Protein AF-A0A0F8WL09-F1 (afdb_monomer)

Secondary structure (DSSP, 8-state):
-PEEEEEEEEETTEEEEEEEEEE-HHHHHHHHHHHHHHHTT-----SSPPB----EEEESS-EEEEEEEETTEEEEEEEES-GGGG-TT-EEEEEEEEEE--TTSPPEEEEEEEEEEEEEEEEEEEETTEEEEEEEEEEEEEEEEE-

Solvent-accessible surface area (backbone atoms only — not comparable to full-atom values): 8499 Å² total; per-residue (Å²): 128,70,46,78,44,78,47,77,42,65,60,98,86,41,77,78,45,80,45,81,44,79,42,51,58,67,59,52,52,55,49,50,59,49,48,51,63,51,57,78,70,47,89,73,89,58,98,70,77,68,43,82,43,78,36,47,35,35,44,96,87,49,77,40,52,28,58,27,38,40,97,62,28,40,32,35,58,49,76,41,76,62,63,79,81,55,38,64,77,40,73,44,56,39,36,38,44,47,78,49,73,49,92,99,50,78,75,42,58,40,39,38,36,41,43,23,33,20,75,39,66,42,86,74,50,74,56,98,84,25,38,30,34,36,40,34,31,35,53,44,80,82,66,46,81,47,116

pLDDT: mean 75.02, std 17.43, range [33.56, 95.19]

Mean predicted aligned error: 14.25 Å

Nearest PDB structures (foldseek):
  7mie-assembly1_A  TM=5.272E-01  e=2.281E-02  Borreliella burgdorferi
  6u5f-assembly1_M  TM=4.340E-01  e=1.006E-02  Pseudomonas aeruginosa PAO1
  6v8i-assembly1_BB  TM=4.712E-01  e=8.446E-02  Dubowvirus dv80alpha
  6v8i-assembly1_EA  TM=3.577E-01  e=1.050E-01  Dubowvirus dv80alpha
  7zgm-assembly1_A  TM=1.858E-01  e=1.158E+00  Phocaeicola massiliensis B84634 = Timone 84634 = DSM 17679 = JCM 13223

Sequence (147 aa):
MNFKTIVRFEIKGETIMNSTVNISKKTVANHLKRIERRAEKRIERRAEKRIEHSLLIRTFDCEVKTKNISPEGVYFEVTTKDIKNYSPGRVIMIQIEAIYSKPELPVIRVCIAGFGEIVRVDEIDTINHYKKLGVALAFSEKLEVYF

Structure (mmCIF, N/CA/C/O backbone):
data_AF-A0A0F8WL09-F1
#
_entry.id   AF-A0A0F8WL09-F1
#
loop_
_atom_site.group_PDB
_atom_site.id
_atom_site.type_symbol
_atom_site.label_atom_id
_atom_site.label_alt_id
_atom_site.label_comp_id
_atom_site.label_asym_id
_atom_site.label_entity_id
_atom_site.label_seq_id
_atom_site.pdbx_PDB_ins_code
_atom_site.Cartn_x
_atom_site.Cartn_y
_atom_site.Cartn_z
_atom_site.occupancy
_atom_site.B_iso_or_equiv
_atom_site.auth_seq_id
_atom_site.auth_comp_id
_atom_site.auth_asym_id
_atom_site.auth_atom_id
_atom_site.pdbx_PDB_model_num
ATOM 1 N N . MET A 1 1 ? 7.223 -29.097 -35.484 1.00 49.09 1 MET A N 1
ATOM 2 C CA . MET A 1 1 ? 5.978 -28.315 -35.666 1.00 49.09 1 MET A CA 1
ATOM 3 C C . MET A 1 1 ? 5.975 -27.204 -34.622 1.00 49.09 1 MET A C 1
ATOM 5 O O . MET A 1 1 ? 5.909 -27.512 -33.435 1.00 49.09 1 MET A O 1
ATOM 9 N N . ASN A 1 2 ? 6.195 -25.964 -35.067 1.00 45.28 2 ASN A N 1
ATOM 10 C CA . ASN A 1 2 ? 6.356 -24.769 -34.230 1.00 45.28 2 ASN A CA 1
ATOM 11 C C . ASN A 1 2 ? 5.010 -24.054 -34.094 1.00 45.28 2 ASN A C 1
ATOM 13 O O . ASN A 1 2 ? 4.271 -23.974 -35.074 1.00 45.28 2 ASN A O 1
ATOM 17 N N . PHE A 1 3 ? 4.698 -23.551 -32.901 1.00 48.78 3 PHE A N 1
ATOM 18 C CA . PHE A 1 3 ? 3.479 -22.778 -32.674 1.00 48.78 3 PHE A CA 1
ATOM 19 C C . PHE A 1 3 ? 3.780 -21.299 -32.921 1.00 48.78 3 PHE A C 1
ATOM 21 O O . PHE A 1 3 ? 4.747 -20.770 -32.372 1.00 48.78 3 PHE A O 1
ATOM 28 N N . LYS A 1 4 ? 2.980 -20.645 -33.767 1.00 45.50 4 LYS A N 1
ATOM 29 C CA . LYS A 1 4 ? 3.054 -19.198 -33.991 1.00 45.50 4 LYS A CA 1
ATOM 30 C C . LYS A 1 4 ? 2.103 -18.505 -33.024 1.00 45.50 4 LYS A C 1
ATOM 32 O O . LYS A 1 4 ? 0.903 -18.756 -33.063 1.00 45.50 4 LYS A O 1
ATOM 37 N N . THR A 1 5 ? 2.645 -17.634 -32.182 1.00 46.12 5 THR A N 1
ATOM 38 C CA . THR A 1 5 ? 1.869 -16.781 -31.276 1.00 46.12 5 THR A CA 1
ATOM 39 C C . THR A 1 5 ? 2.118 -15.323 -31.632 1.00 46.12 5 THR A C 1
ATOM 41 O O . THR A 1 5 ? 3.257 -14.930 -31.886 1.00 46.12 5 THR A O 1
ATOM 44 N N . ILE A 1 6 ? 1.047 -14.531 -31.647 1.00 47.84 6 ILE A N 1
ATOM 45 C CA . ILE A 1 6 ? 1.107 -13.084 -31.850 1.00 47.84 6 ILE A CA 1
ATOM 46 C C . ILE A 1 6 ? 1.210 -12.432 -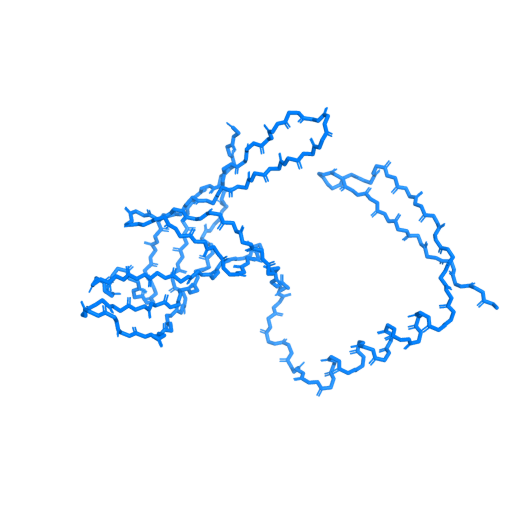30.475 1.00 47.84 6 ILE A C 1
ATOM 48 O O . ILE A 1 6 ? 0.316 -12.584 -29.645 1.00 47.84 6 ILE A O 1
ATOM 52 N N . VAL A 1 7 ? 2.308 -11.721 -30.239 1.00 45.75 7 VAL A N 1
ATOM 53 C CA . VAL A 1 7 ? 2.484 -10.880 -29.055 1.00 45.75 7 VAL A CA 1
ATOM 54 C C . VAL A 1 7 ? 2.106 -9.458 -29.443 1.00 45.75 7 VAL A C 1
ATOM 56 O O . VAL A 1 7 ? 2.687 -8.901 -30.379 1.00 45.75 7 VAL A O 1
ATOM 59 N N . ARG A 1 8 ? 1.117 -8.902 -28.737 1.00 54.53 8 ARG A N 1
ATOM 60 C CA . ARG A 1 8 ? 0.661 -7.520 -28.899 1.00 54.53 8 ARG A CA 1
ATOM 61 C C . ARG A 1 8 ? 1.350 -6.645 -27.866 1.00 54.53 8 ARG A C 1
ATOM 63 O O . ARG A 1 8 ? 1.328 -6.962 -26.678 1.00 54.53 8 ARG A O 1
ATOM 70 N N . PHE A 1 9 ? 1.962 -5.567 -28.326 1.00 35.25 9 PHE A N 1
ATOM 71 C CA . PHE A 1 9 ? 2.525 -4.537 -27.466 1.00 35.25 9 PHE A CA 1
ATOM 72 C C . PHE A 1 9 ? 1.601 -3.330 -27.514 1.00 35.25 9 PHE A C 1
ATOM 74 O O . PHE A 1 9 ? 1.334 -2.818 -28.602 1.00 35.25 9 PHE A O 1
ATOM 81 N N . GLU A 1 10 ? 1.108 -2.895 -26.355 1.00 55.56 10 GLU A N 1
ATOM 82 C CA . GLU A 1 10 ? 0.129 -1.811 -26.252 1.00 55.56 10 GLU A CA 1
ATOM 83 C C . GLU A 1 10 ? 0.623 -0.700 -25.325 1.00 55.56 10 GLU A C 1
ATOM 85 O O . GLU A 1 10 ? 1.231 -0.969 -24.286 1.00 55.56 10 GLU A O 1
ATOM 90 N N . ILE A 1 11 ? 0.345 0.549 -25.699 1.00 33.56 11 ILE A N 1
ATOM 91 C CA . ILE A 1 11 ? 0.556 1.734 -24.862 1.00 33.56 11 ILE A CA 1
ATOM 92 C C . ILE A 1 11 ? -0.763 2.502 -24.820 1.00 33.56 11 ILE A C 1
ATOM 94 O O . ILE A 1 11 ? -1.349 2.781 -25.858 1.00 33.56 11 ILE A O 1
ATOM 98 N N . LYS A 1 12 ? -1.242 2.830 -23.611 1.00 53.88 12 LYS A N 1
ATOM 99 C CA . LYS A 1 12 ? -2.533 3.516 -23.382 1.00 53.88 12 LYS A CA 1
ATOM 100 C C . LYS A 1 12 ? -3.747 2.818 -24.033 1.00 53.88 12 LYS A C 1
ATOM 102 O O . LYS A 1 12 ? -4.706 3.477 -24.408 1.00 53.88 12 LYS A O 1
ATOM 107 N N . GLY A 1 13 ? -3.714 1.488 -24.140 1.00 50.00 13 GLY A N 1
ATOM 108 C CA . GLY A 1 13 ? -4.795 0.699 -24.747 1.00 50.00 13 GLY A CA 1
ATOM 109 C C . GLY A 1 13 ? -4.771 0.654 -26.278 1.00 50.00 13 GLY A C 1
ATOM 110 O O . GLY A 1 13 ? -5.646 0.035 -26.874 1.00 50.00 13 GLY A O 1
ATOM 111 N N . GLU A 1 14 ? -3.769 1.260 -26.920 1.00 39.56 14 GLU A N 1
ATOM 112 C CA . GLU A 1 14 ? -3.556 1.160 -28.363 1.00 39.56 14 GLU A CA 1
ATOM 113 C C . GLU A 1 14 ? -2.422 0.177 -28.666 1.00 39.56 14 GLU A C 1
ATOM 115 O O . GLU A 1 14 ? -1.314 0.297 -28.132 1.00 39.56 14 GLU A O 1
ATOM 120 N N . THR A 1 15 ? -2.682 -0.811 -29.530 1.00 59.47 15 THR A N 1
ATOM 121 C CA . THR A 1 15 ? -1.647 -1.741 -29.994 1.00 59.47 15 THR A CA 1
ATOM 122 C C . THR A 1 15 ? -0.675 -1.026 -30.929 1.00 59.47 15 THR A C 1
ATOM 124 O O . THR A 1 15 ? -1.012 -0.694 -32.061 1.00 59.47 15 THR A O 1
ATOM 127 N N . ILE A 1 16 ? 0.564 -0.848 -30.475 1.00 56.81 16 ILE A N 1
ATOM 128 C CA . ILE A 1 16 ? 1.629 -0.174 -31.229 1.00 56.81 16 ILE A CA 1
ATOM 129 C C . ILE A 1 16 ? 2.463 -1.140 -32.077 1.00 56.81 16 ILE A C 1
ATOM 131 O O . ILE A 1 16 ? 3.124 -0.717 -33.022 1.00 56.81 16 ILE A O 1
ATOM 135 N N . MET A 1 17 ? 2.467 -2.439 -31.754 1.00 40.28 17 MET A N 1
ATOM 136 C CA . MET A 1 17 ? 3.245 -3.432 -32.497 1.00 40.28 17 MET A CA 1
ATOM 137 C C . MET A 1 17 ? 2.704 -4.849 -32.303 1.00 40.28 17 MET A C 1
ATOM 139 O O . MET A 1 17 ? 2.407 -5.269 -31.185 1.00 40.28 17 MET A O 1
ATOM 143 N N . ASN A 1 18 ? 2.672 -5.616 -33.395 1.00 51.41 18 ASN A N 1
ATOM 144 C CA . ASN A 1 18 ? 2.437 -7.056 -33.378 1.00 51.41 18 ASN A CA 1
ATOM 145 C C . ASN A 1 18 ? 3.712 -7.775 -33.810 1.00 51.41 18 ASN A C 1
ATOM 147 O O . ASN A 1 18 ? 4.224 -7.526 -34.899 1.00 51.41 18 ASN A O 1
ATOM 151 N N . SER A 1 19 ? 4.204 -8.695 -32.982 1.00 37.75 19 SER A N 1
ATOM 152 C CA . SER A 1 19 ? 5.313 -9.571 -33.359 1.00 37.75 19 SER A CA 1
ATOM 153 C C . SER A 1 19 ? 4.872 -11.026 -33.327 1.00 37.75 19 SER A C 1
ATOM 155 O O . SER A 1 19 ? 4.215 -11.473 -32.385 1.00 37.75 19 SER A O 1
ATOM 157 N N . THR A 1 20 ? 5.218 -11.769 -34.378 1.00 46.84 20 THR A N 1
ATOM 158 C CA . THR A 1 20 ? 4.952 -13.207 -34.446 1.00 46.84 20 THR A CA 1
ATOM 159 C C . THR A 1 20 ? 6.172 -13.952 -33.939 1.00 46.84 20 THR A C 1
ATOM 161 O O . THR A 1 20 ? 7.224 -13.941 -34.576 1.00 46.84 20 THR A O 1
ATOM 164 N N . VAL A 1 21 ? 6.022 -14.637 -32.810 1.00 51.66 21 VAL A N 1
ATOM 165 C CA . VAL A 1 21 ? 7.097 -15.432 -32.216 1.00 51.66 21 VAL A CA 1
ATOM 166 C C . VAL A 1 21 ? 6.818 -16.911 -32.453 1.00 51.66 21 VAL A C 1
ATOM 168 O O . VAL A 1 21 ? 5.718 -17.406 -32.199 1.00 51.66 21 VAL A O 1
ATOM 171 N N . ASN A 1 22 ? 7.830 -17.626 -32.948 1.00 56.78 22 ASN A N 1
ATOM 172 C CA . ASN A 1 22 ? 7.789 -19.078 -33.083 1.00 56.78 22 ASN A CA 1
ATOM 173 C C . ASN A 1 22 ? 8.210 -19.713 -31.758 1.00 56.78 22 ASN A C 1
ATOM 175 O O . ASN A 1 22 ? 9.361 -19.595 -31.342 1.00 56.78 22 ASN A O 1
ATOM 179 N N . ILE A 1 23 ? 7.284 -20.405 -31.102 1.00 54.84 23 ILE A N 1
ATOM 180 C CA . ILE A 1 23 ? 7.518 -21.020 -29.799 1.00 54.84 23 ILE A CA 1
ATOM 181 C C . ILE A 1 23 ? 7.626 -22.541 -29.969 1.00 54.84 23 ILE A C 1
ATOM 183 O O . ILE A 1 23 ? 6.823 -23.181 -30.658 1.00 54.84 23 ILE A O 1
ATOM 187 N N . SER A 1 24 ? 8.645 -23.135 -29.339 1.00 67.38 24 SER A N 1
ATOM 188 C CA . SER A 1 24 ? 8.870 -24.583 -29.380 1.00 67.38 24 SER A CA 1
ATOM 189 C C . SER A 1 24 ? 7.779 -25.346 -28.613 1.00 67.38 24 SER A C 1
ATOM 191 O O . SER A 1 24 ? 7.293 -24.879 -27.578 1.00 67.38 24 SER A O 1
ATOM 193 N N . LYS A 1 25 ? 7.442 -26.572 -29.049 1.00 64.50 25 LYS A N 1
ATOM 194 C CA . LYS A 1 25 ? 6.482 -27.438 -28.331 1.00 64.50 25 LYS A CA 1
ATOM 195 C C . LYS A 1 25 ? 6.868 -27.663 -26.867 1.00 64.50 25 LYS A C 1
ATOM 197 O O . LYS A 1 25 ? 5.995 -27.723 -26.010 1.00 64.50 25 LYS A O 1
ATOM 202 N N . LYS A 1 26 ? 8.172 -27.763 -26.579 1.00 66.81 26 LYS A N 1
ATOM 203 C CA . LYS A 1 26 ? 8.702 -27.962 -25.222 1.00 66.81 26 LYS A CA 1
ATOM 204 C C . LYS A 1 26 ? 8.380 -26.768 -24.322 1.00 66.81 26 LYS A C 1
ATOM 206 O O . LYS A 1 26 ? 7.997 -26.954 -23.171 1.00 66.81 26 LYS A O 1
ATOM 211 N N . THR A 1 27 ? 8.477 -25.553 -24.858 1.00 56.09 27 THR A N 1
ATOM 212 C CA . THR A 1 27 ? 8.127 -24.320 -24.141 1.00 56.09 27 THR A CA 1
ATOM 213 C C . THR A 1 27 ? 6.624 -24.246 -23.864 1.00 56.09 27 THR A C 1
ATOM 215 O O . THR A 1 27 ? 6.239 -23.945 -22.737 1.00 56.09 27 THR A O 1
ATOM 218 N N . VAL A 1 28 ? 5.781 -24.603 -24.841 1.00 60.28 28 VAL A N 1
ATOM 219 C CA . VAL A 1 28 ? 4.315 -24.643 -24.672 1.00 60.28 28 VAL A CA 1
ATOM 220 C C . VAL A 1 28 ? 3.905 -25.709 -23.653 1.00 60.28 28 VAL A C 1
ATOM 222 O O . VAL A 1 28 ? 3.165 -25.411 -22.723 1.00 60.28 28 VAL A O 1
ATOM 225 N N . ALA A 1 29 ? 4.450 -26.923 -23.744 1.00 64.56 29 ALA A N 1
ATOM 226 C CA . ALA A 1 29 ? 4.152 -28.007 -22.807 1.00 64.56 29 ALA A CA 1
ATOM 227 C C . ALA A 1 29 ? 4.599 -27.684 -21.369 1.00 64.56 29 ALA A C 1
ATOM 229 O O . ALA A 1 29 ? 3.883 -27.978 -20.414 1.00 64.56 29 ALA A O 1
ATOM 230 N N . ASN A 1 30 ? 5.752 -27.027 -21.198 1.00 59.66 30 ASN A N 1
ATOM 231 C CA . ASN A 1 30 ? 6.206 -26.552 -19.888 1.00 59.66 30 ASN A CA 1
ATOM 232 C C . ASN A 1 30 ? 5.324 -25.425 -19.334 1.00 59.66 30 ASN A C 1
ATOM 234 O O . ASN A 1 30 ? 5.171 -25.322 -18.115 1.00 59.66 30 ASN A O 1
ATOM 238 N N . HIS A 1 31 ? 4.760 -24.585 -20.205 1.00 57.66 31 HIS A N 1
ATOM 239 C CA . HIS A 1 31 ? 3.812 -23.546 -19.818 1.00 57.66 31 HIS A CA 1
ATOM 240 C C . HIS A 1 31 ? 2.466 -24.150 -19.396 1.00 57.66 31 HIS A C 1
ATOM 242 O O . HIS A 1 31 ? 1.991 -23.841 -18.308 1.00 57.66 31 HIS A O 1
ATOM 248 N N . LEU A 1 32 ? 1.920 -25.093 -20.170 1.00 60.81 32 LEU A N 1
ATOM 249 C CA . LEU A 1 32 ? 0.678 -25.804 -19.845 1.00 60.81 32 LEU A CA 1
ATOM 250 C C . LEU A 1 32 ? 0.805 -26.605 -18.541 1.00 60.81 32 LEU A C 1
ATOM 252 O O . LEU A 1 32 ? 0.020 -26.389 -17.625 1.00 60.81 32 LEU A O 1
ATOM 256 N N . LYS A 1 33 ? 1.892 -27.370 -18.356 1.00 64.69 33 LYS A N 1
ATOM 257 C CA . LYS A 1 33 ? 2.186 -28.053 -17.077 1.00 64.69 33 LYS A CA 1
ATOM 258 C C . LYS A 1 33 ? 2.398 -27.100 -15.896 1.00 64.69 33 LYS A C 1
ATOM 260 O O . LYS A 1 33 ? 2.380 -27.537 -14.745 1.00 64.69 33 LYS A O 1
ATOM 265 N N . ARG A 1 34 ? 2.717 -25.824 -16.139 1.00 55.31 34 ARG A N 1
ATOM 266 C CA . ARG A 1 34 ? 2.802 -24.783 -15.097 1.00 55.31 34 ARG A CA 1
ATOM 267 C C . ARG A 1 34 ? 1.434 -24.173 -14.799 1.00 55.31 34 ARG A C 1
ATOM 269 O O . ARG A 1 34 ? 1.215 -23.803 -13.651 1.00 55.31 34 ARG A O 1
ATOM 276 N N . ILE A 1 35 ? 0.550 -24.074 -15.790 1.00 57.66 35 ILE A N 1
ATOM 277 C CA . ILE A 1 35 ? -0.845 -23.650 -15.618 1.00 57.66 35 ILE A CA 1
ATOM 278 C C . ILE A 1 35 ? -1.624 -24.730 -14.860 1.00 57.66 35 ILE A C 1
ATOM 280 O O . ILE A 1 35 ? -2.228 -24.411 -13.845 1.00 57.66 35 ILE A O 1
ATOM 284 N N . GLU A 1 36 ? -1.516 -26.001 -15.251 1.00 54.38 36 GLU A N 1
ATOM 285 C CA . GLU A 1 36 ? -2.177 -27.130 -14.572 1.00 54.38 36 GLU A CA 1
ATOM 286 C C . GLU A 1 36 ? -1.724 -27.257 -13.108 1.00 54.38 36 GLU A C 1
ATOM 288 O O . GLU A 1 36 ? -2.550 -27.280 -12.200 1.00 54.38 36 GLU A O 1
ATOM 293 N N . ARG A 1 37 ? -0.410 -27.164 -12.839 1.00 53.53 37 ARG A N 1
ATOM 294 C CA . ARG A 1 37 ? 0.124 -27.136 -11.460 1.00 53.53 37 ARG A CA 1
ATOM 295 C C . ARG A 1 37 ? -0.309 -25.917 -10.636 1.00 53.53 37 ARG A C 1
ATOM 297 O O . ARG A 1 37 ? -0.207 -25.952 -9.411 1.00 53.53 37 ARG A O 1
ATOM 304 N N . ARG A 1 38 ? -0.720 -24.819 -11.280 1.00 48.03 38 ARG A N 1
ATOM 305 C CA . ARG A 1 38 ? -1.282 -23.634 -10.608 1.00 48.03 38 ARG A CA 1
ATOM 306 C C . ARG A 1 38 ? -2.787 -23.785 -10.380 1.00 48.03 38 ARG A C 1
ATOM 308 O O . ARG A 1 3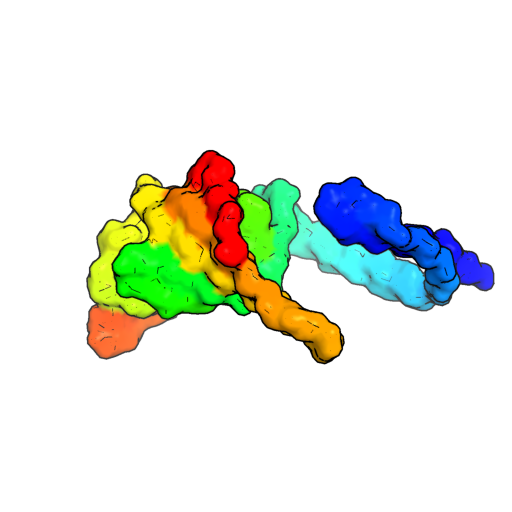8 ? -3.254 -23.362 -9.327 1.00 48.03 38 ARG A O 1
ATOM 315 N N . ALA A 1 39 ? -3.496 -24.430 -11.305 1.00 49.19 39 ALA A N 1
ATOM 316 C CA . ALA A 1 39 ? -4.922 -24.724 -11.210 1.00 49.19 39 ALA A CA 1
ATOM 317 C C . ALA A 1 39 ? -5.232 -25.744 -10.099 1.00 49.19 39 ALA A C 1
ATOM 319 O O . ALA A 1 39 ? -6.170 -25.546 -9.336 1.00 49.19 39 ALA A O 1
ATOM 320 N N . GLU A 1 40 ? -4.390 -26.766 -9.913 1.00 50.31 40 GLU A N 1
ATOM 321 C CA . GLU A 1 40 ? -4.581 -27.778 -8.857 1.00 50.31 40 GLU A CA 1
ATOM 322 C C . GLU A 1 40 ? -4.363 -27.248 -7.425 1.00 50.31 40 GLU A C 1
ATOM 324 O O . GLU A 1 40 ? -4.691 -27.934 -6.460 1.00 50.31 40 GLU A O 1
ATOM 329 N N . LYS A 1 41 ? -3.818 -26.032 -7.245 1.00 49.41 41 LYS A N 1
ATOM 330 C CA . LYS A 1 41 ? -3.440 -25.511 -5.916 1.00 49.41 41 LYS A CA 1
ATOM 331 C C . LYS A 1 41 ? -4.255 -24.343 -5.373 1.00 49.41 41 LYS A C 1
ATOM 333 O O . LYS A 1 41 ? -4.038 -23.989 -4.214 1.00 49.41 41 LYS A O 1
ATOM 338 N N . ARG A 1 42 ? -5.171 -23.725 -6.123 1.00 47.38 42 ARG A N 1
ATOM 339 C CA . ARG A 1 42 ? -5.971 -22.605 -5.598 1.00 47.38 42 ARG A CA 1
ATOM 340 C C . ARG A 1 42 ? -7.336 -22.532 -6.266 1.00 47.38 42 ARG A C 1
ATOM 342 O O . ARG A 1 42 ? -7.434 -22.182 -7.431 1.00 47.38 42 ARG A O 1
ATOM 349 N N . ILE A 1 43 ? -8.388 -22.718 -5.474 1.00 47.16 43 ILE A N 1
ATOM 350 C CA . ILE A 1 43 ? -9.637 -21.994 -5.714 1.00 47.16 43 ILE A CA 1
ATOM 351 C C . ILE A 1 43 ? -9.270 -20.506 -5.595 1.00 47.16 43 ILE A C 1
ATOM 353 O O . ILE A 1 43 ? -9.034 -19.995 -4.497 1.00 47.16 43 ILE A O 1
ATOM 357 N N . GLU A 1 44 ? -9.082 -19.843 -6.732 1.00 47.56 44 GLU A N 1
ATOM 358 C CA . GLU A 1 44 ? -8.686 -18.440 -6.824 1.00 47.56 44 GLU A CA 1
ATOM 359 C C . GLU A 1 44 ? -9.876 -17.563 -6.412 1.00 47.56 44 GLU A C 1
ATOM 361 O O . GLU A 1 44 ? -10.766 -17.271 -7.196 1.00 47.56 44 GLU A O 1
ATOM 366 N N . ARG A 1 45 ? -9.928 -17.181 -5.129 1.00 58.22 45 ARG A N 1
ATOM 367 C CA . ARG A 1 45 ? -11.012 -16.355 -4.557 1.00 58.22 45 ARG A CA 1
ATOM 368 C C . ARG A 1 45 ? -10.940 -14.869 -4.943 1.00 58.22 45 ARG A C 1
ATOM 370 O O . ARG A 1 45 ? -11.697 -14.077 -4.397 1.00 58.22 45 ARG A O 1
ATOM 377 N N . ARG A 1 46 ? -9.985 -14.455 -5.781 1.00 53.12 46 ARG A N 1
ATOM 378 C CA . ARG A 1 46 ? -9.734 -13.042 -6.106 1.00 53.12 46 ARG A CA 1
ATOM 379 C C . ARG A 1 46 ? -9.973 -12.814 -7.590 1.00 53.12 46 ARG A C 1
ATOM 381 O O . ARG A 1 46 ? -9.450 -13.575 -8.394 1.00 53.12 46 ARG A O 1
ATOM 388 N N . ALA A 1 47 ? -10.733 -11.773 -7.918 1.00 56.28 47 ALA A N 1
ATOM 389 C CA . ALA A 1 47 ? -11.039 -11.410 -9.298 1.00 56.28 47 ALA A CA 1
ATOM 390 C C . ALA A 1 47 ? -9.793 -10.914 -10.056 1.00 56.28 47 ALA A C 1
ATOM 392 O O . ALA A 1 47 ? -9.652 -11.182 -11.246 1.00 56.28 47 ALA A O 1
ATOM 393 N N . GLU A 1 48 ? -8.857 -10.258 -9.356 1.00 58.62 48 GLU A N 1
ATOM 394 C CA . GLU A 1 48 ? -7.691 -9.628 -9.976 1.00 58.62 48 GLU A CA 1
ATOM 395 C C . GLU A 1 48 ? -6.338 -10.195 -9.531 1.00 58.62 48 GLU A C 1
ATOM 397 O O . GLU A 1 48 ? -6.089 -10.546 -8.368 1.00 58.62 48 GLU A O 1
ATOM 402 N N . LYS A 1 49 ? -5.401 -10.203 -10.485 1.00 65.81 49 LYS A N 1
ATOM 403 C CA . LYS A 1 49 ? -4.012 -10.599 -10.272 1.00 65.81 49 LYS A CA 1
ATOM 404 C C . LYS A 1 49 ? -3.224 -9.453 -9.638 1.00 65.81 49 LYS A C 1
ATOM 406 O O . LYS A 1 49 ? -3.108 -8.373 -10.206 1.00 65.81 49 LYS A O 1
ATOM 411 N N . ARG A 1 50 ? -2.582 -9.725 -8.502 1.00 64.50 50 ARG A N 1
ATOM 412 C CA . ARG A 1 50 ? -1.638 -8.793 -7.872 1.00 64.50 50 ARG A CA 1
ATOM 413 C C . ARG A 1 50 ? -0.262 -8.891 -8.519 1.00 64.50 50 ARG A C 1
ATOM 415 O O . ARG A 1 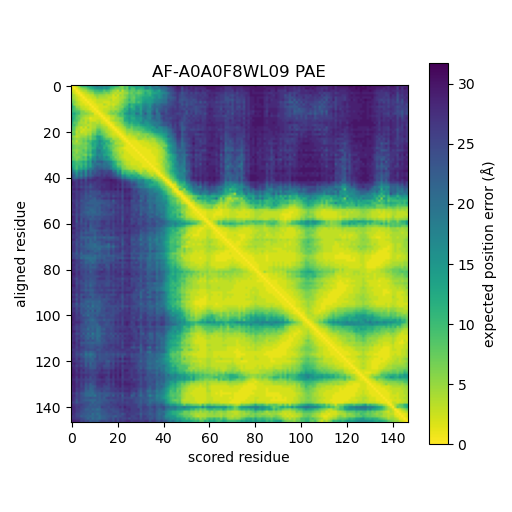50 ? 0.239 -9.993 -8.754 1.00 64.50 50 ARG A O 1
ATOM 422 N N . ILE A 1 51 ? 0.351 -7.743 -8.773 1.00 73.75 51 ILE A N 1
ATOM 423 C CA . ILE A 1 51 ? 1.730 -7.642 -9.240 1.00 73.75 51 ILE A CA 1
ATOM 424 C C . ILE A 1 51 ? 2.608 -7.409 -8.010 1.00 73.75 51 ILE A C 1
ATOM 426 O O . ILE A 1 51 ? 2.389 -6.466 -7.249 1.00 73.75 51 ILE A O 1
ATOM 430 N N . GLU A 1 52 ? 3.593 -8.281 -7.797 1.00 76.06 52 GLU A N 1
ATOM 431 C CA . GLU A 1 52 ? 4.663 -8.046 -6.824 1.00 76.06 52 GLU A CA 1
ATOM 432 C C . GLU A 1 52 ? 5.554 -6.929 -7.365 1.00 76.06 52 GLU A C 1
ATOM 434 O O . GLU A 1 52 ? 6.487 -7.154 -8.136 1.00 76.06 52 GLU A O 1
ATOM 439 N N . HIS A 1 53 ? 5.197 -5.696 -7.021 1.00 74.81 53 HIS A N 1
ATOM 440 C CA . HIS A 1 53 ? 5.920 -4.510 -7.429 1.00 74.81 53 HIS A CA 1
ATOM 441 C C . HIS A 1 53 ? 6.151 -3.616 -6.220 1.00 74.81 53 HIS A C 1
ATOM 443 O O . HIS A 1 53 ? 5.249 -3.403 -5.403 1.00 74.81 53 HIS A O 1
ATOM 449 N N . SER A 1 54 ? 7.388 -3.140 -6.106 1.00 83.94 54 SER A N 1
ATOM 450 C CA . SER A 1 54 ? 7.834 -2.309 -4.999 1.00 83.94 54 SER A CA 1
ATOM 451 C C . SER A 1 54 ? 7.794 -0.852 -5.429 1.00 83.94 54 SER A C 1
ATOM 453 O O . SER A 1 54 ? 8.743 -0.347 -6.023 1.00 83.94 54 SER A O 1
ATOM 455 N N . LEU A 1 55 ? 6.662 -0.209 -5.164 1.00 86.00 55 LEU A N 1
ATOM 456 C CA . LEU A 1 55 ? 6.447 1.213 -5.381 1.00 86.00 55 LEU A CA 1
ATOM 457 C C . LEU A 1 55 ? 6.545 1.946 -4.053 1.00 86.00 55 LEU A C 1
ATOM 459 O O . LEU A 1 55 ? 6.287 1.371 -2.992 1.00 86.00 55 LEU A O 1
ATOM 463 N N . LEU A 1 56 ? 6.926 3.214 -4.116 1.00 88.12 56 LEU A N 1
ATOM 464 C CA . LEU A 1 56 ? 6.875 4.081 -2.952 1.00 88.12 56 LEU A CA 1
ATOM 465 C C . LEU A 1 56 ? 5.415 4.466 -2.710 1.00 88.12 56 LEU A C 1
ATOM 467 O O . LEU A 1 56 ? 4.733 4.889 -3.640 1.00 88.12 56 LEU A O 1
ATOM 471 N N . ILE A 1 57 ? 4.940 4.309 -1.480 1.00 89.56 57 ILE A N 1
ATOM 472 C CA . ILE A 1 57 ? 3.622 4.765 -1.053 1.00 89.56 57 ILE A CA 1
ATOM 473 C C . ILE A 1 57 ? 3.775 5.671 0.164 1.00 89.56 57 ILE A C 1
ATOM 475 O O . ILE A 1 57 ? 4.449 5.330 1.136 1.00 89.56 57 ILE A O 1
ATOM 479 N N . ARG A 1 58 ? 3.146 6.838 0.091 1.00 90.06 58 ARG A N 1
ATOM 480 C CA . ARG A 1 58 ? 3.019 7.795 1.181 1.00 90.06 58 ARG A CA 1
ATOM 481 C C . ARG A 1 58 ? 1.603 7.723 1.720 1.00 90.06 58 ARG A C 1
ATOM 483 O O . ARG A 1 58 ? 0.638 7.754 0.956 1.00 90.06 58 ARG A O 1
ATOM 490 N N . THR A 1 59 ? 1.496 7.626 3.031 1.00 84.12 59 THR A N 1
ATOM 491 C CA . THR A 1 59 ? 0.275 7.895 3.786 1.00 84.12 59 THR A CA 1
ATOM 492 C C . THR A 1 59 ? 0.503 9.160 4.610 1.00 84.12 59 THR A C 1
ATOM 494 O O . THR A 1 59 ? 1.605 9.709 4.619 1.00 84.12 59 THR A O 1
ATOM 497 N N . PHE A 1 60 ? -0.523 9.633 5.317 1.00 72.31 60 PHE A N 1
ATOM 498 C CA . PHE A 1 60 ? -0.397 10.816 6.177 1.00 72.31 60 PHE A CA 1
ATOM 499 C C . PHE A 1 60 ? 0.720 10.677 7.231 1.00 72.31 60 PHE A C 1
ATOM 501 O O . PHE A 1 60 ? 1.342 11.663 7.617 1.00 72.31 60 PHE A O 1
ATOM 508 N N . ASP A 1 61 ? 1.012 9.439 7.640 1.00 73.94 61 ASP A N 1
ATOM 509 C CA . ASP A 1 61 ? 1.850 9.158 8.804 1.00 73.94 61 ASP A CA 1
ATOM 510 C C . ASP A 1 61 ? 3.226 8.589 8.422 1.00 73.94 61 ASP A C 1
ATOM 512 O O . ASP A 1 61 ? 4.120 8.516 9.266 1.00 73.94 61 ASP A O 1
ATOM 516 N N . CYS A 1 62 ? 3.402 8.111 7.183 1.00 82.00 62 CYS A N 1
ATOM 517 C CA . CYS A 1 62 ? 4.628 7.417 6.796 1.00 82.00 62 CYS A CA 1
ATOM 518 C C . CYS A 1 62 ? 4.854 7.324 5.284 1.00 82.00 62 CYS A C 1
ATOM 520 O O . CYS A 1 62 ? 3.930 7.375 4.474 1.00 82.00 62 CYS A O 1
ATOM 522 N N . GLU A 1 63 ? 6.113 7.096 4.925 1.00 92.06 63 GLU A N 1
ATOM 523 C CA . GLU A 1 63 ? 6.536 6.706 3.586 1.00 92.06 63 GLU A CA 1
ATOM 524 C C . GLU A 1 63 ? 7.106 5.284 3.652 1.00 92.06 63 GLU A C 1
ATOM 526 O O . GLU A 1 63 ? 8.044 5.007 4.403 1.00 92.06 63 GLU A O 1
ATOM 531 N N . VAL A 1 64 ? 6.516 4.361 2.895 1.00 92.31 64 VAL A N 1
ATOM 532 C CA . VAL A 1 64 ? 6.890 2.940 2.890 1.00 92.31 64 VAL A CA 1
ATOM 533 C C . VAL A 1 64 ? 6.882 2.382 1.470 1.00 92.31 64 VAL A C 1
ATOM 535 O O . VAL A 1 64 ? 6.500 3.051 0.514 1.00 92.31 64 VAL A O 1
ATOM 538 N N . LYS A 1 65 ? 7.324 1.132 1.307 1.00 92.00 65 LYS A N 1
ATOM 539 C CA . LYS A 1 65 ? 7.263 0.430 0.021 1.00 92.00 65 LYS A CA 1
ATOM 540 C C . LYS A 1 65 ? 6.119 -0.570 -0.008 1.00 92.00 65 LYS A C 1
ATOM 542 O O . LYS A 1 65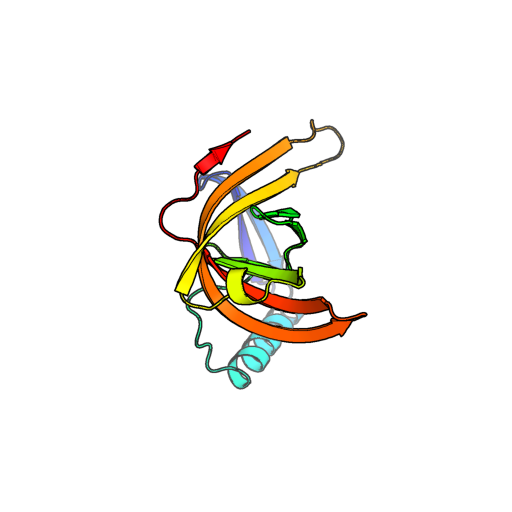 ? 5.915 -1.331 0.941 1.00 92.00 65 LYS A O 1
ATOM 547 N N . THR A 1 66 ? 5.426 -0.631 -1.137 1.00 90.19 66 THR A N 1
ATOM 548 C CA . THR A 1 66 ? 4.433 -1.671 -1.403 1.00 90.19 66 THR A CA 1
ATOM 549 C C . THR A 1 66 ? 5.124 -3.027 -1.546 1.00 90.19 66 THR A C 1
ATOM 551 O O . THR A 1 66 ? 6.245 -3.130 -2.054 1.00 90.19 66 THR A O 1
ATOM 554 N N . LYS A 1 67 ? 4.455 -4.096 -1.108 1.00 90.75 67 LYS A N 1
ATOM 555 C CA . LYS A 1 67 ? 4.855 -5.476 -1.438 1.00 90.75 67 LYS A CA 1
ATOM 556 C C . LYS A 1 67 ? 4.161 -5.957 -2.700 1.00 90.75 67 LYS A C 1
ATOM 558 O O . LYS A 1 67 ? 4.733 -6.717 -3.472 1.00 90.75 67 LYS A O 1
ATOM 563 N N . ASN A 1 68 ? 2.903 -5.563 -2.872 1.00 85.94 68 ASN A N 1
ATOM 564 C CA . ASN A 1 68 ? 2.126 -5.861 -4.062 1.00 85.94 68 ASN A CA 1
ATOM 565 C C . ASN A 1 68 ? 1.062 -4.792 -4.297 1.00 85.94 68 ASN A C 1
ATOM 567 O O . ASN A 1 68 ? 0.629 -4.119 -3.362 1.00 85.94 68 ASN A O 1
ATOM 571 N N . ILE A 1 69 ? 0.663 -4.668 -5.557 1.00 84.06 69 ILE A N 1
ATOM 572 C CA . ILE A 1 69 ? -0.349 -3.728 -6.032 1.00 84.06 69 ILE A CA 1
ATOM 573 C C . ILE A 1 69 ? -1.225 -4.407 -7.095 1.00 84.06 69 ILE A C 1
ATOM 575 O O . ILE A 1 69 ? -0.762 -5.285 -7.832 1.00 84.06 69 ILE A O 1
ATOM 579 N N . SER A 1 70 ? -2.494 -4.030 -7.148 1.00 84.31 70 SER A N 1
ATOM 580 C CA . SER A 1 70 ? -3.476 -4.369 -8.181 1.00 84.31 70 SER A CA 1
ATOM 581 C C . SER A 1 70 ? -4.294 -3.118 -8.521 1.00 84.31 70 SER A C 1
ATOM 583 O O . SER A 1 70 ? -4.233 -2.143 -7.771 1.00 84.31 70 SER A O 1
ATOM 585 N N . PRO A 1 71 ? -5.061 -3.124 -9.621 1.00 81.31 71 PRO A N 1
ATOM 586 C CA . PRO A 1 71 ? -5.998 -2.041 -9.919 1.00 81.31 71 PRO A CA 1
ATOM 587 C C . PRO A 1 71 ? -6.968 -1.726 -8.773 1.00 81.31 71 PRO A C 1
ATOM 589 O O . PRO A 1 71 ? -7.277 -0.562 -8.560 1.00 81.31 71 PRO A O 1
ATOM 592 N N . GLU A 1 72 ? -7.394 -2.733 -8.005 1.00 84.50 72 GLU A N 1
ATOM 593 C CA . GLU A 1 72 ? -8.311 -2.544 -6.867 1.00 84.50 72 GLU A CA 1
ATOM 594 C C . GLU A 1 72 ? -7.646 -2.153 -5.535 1.00 84.50 72 GLU A C 1
ATOM 596 O O . GLU A 1 72 ? -8.341 -1.830 -4.571 1.00 84.50 72 GLU A O 1
ATOM 601 N N . GLY A 1 73 ? -6.318 -2.223 -5.407 1.00 88.19 73 GLY A N 1
ATOM 602 C CA . GLY A 1 73 ? -5.711 -1.973 -4.103 1.00 88.19 73 GLY A CA 1
ATOM 603 C C . GLY A 1 73 ? -4.240 -2.319 -3.968 1.00 88.19 73 GLY A C 1
ATOM 604 O O . GLY A 1 73 ? -3.543 -2.707 -4.903 1.00 88.19 73 GLY A O 1
ATOM 605 N N . VAL A 1 74 ? -3.754 -2.193 -2.741 1.00 90.75 74 VAL A N 1
ATOM 606 C CA . VAL A 1 74 ? -2.338 -2.299 -2.407 1.00 90.75 74 VAL A CA 1
ATOM 607 C C . VAL A 1 74 ? -2.134 -3.020 -1.082 1.00 90.75 74 VAL A C 1
ATOM 609 O O . VAL A 1 74 ? -2.994 -3.023 -0.201 1.00 90.75 74 VAL A O 1
ATOM 612 N N . TYR A 1 75 ? -0.971 -3.648 -0.939 1.00 93.81 75 TYR A N 1
ATOM 613 C CA . TYR A 1 75 ? -0.491 -4.146 0.341 1.00 93.81 75 TYR A CA 1
ATOM 614 C C . TYR A 1 75 ? 0.899 -3.593 0.643 1.00 93.81 75 TYR A C 1
ATOM 616 O O . TYR A 1 75 ? 1.811 -3.689 -0.189 1.00 93.81 75 TYR A O 1
ATOM 624 N N . PHE A 1 76 ? 1.080 -3.073 1.851 1.00 94.00 76 PHE A N 1
ATOM 625 C CA . PHE A 1 76 ? 2.348 -2.538 2.343 1.00 94.00 76 PHE A CA 1
ATOM 626 C C . PHE A 1 76 ? 2.580 -2.921 3.808 1.00 94.00 76 PHE A C 1
ATOM 628 O O . PHE A 1 76 ? 1.674 -3.386 4.494 1.00 94.00 76 PHE A O 1
ATOM 635 N N . GLU A 1 77 ? 3.818 -2.762 4.274 1.00 94.38 77 GLU A N 1
ATOM 636 C CA . GLU A 1 77 ? 4.182 -2.973 5.678 1.00 94.38 77 GLU A CA 1
ATOM 637 C C . GLU A 1 77 ? 4.566 -1.635 6.308 1.00 94.38 77 GLU A C 1
ATOM 639 O O . GLU A 1 77 ? 5.323 -0.872 5.707 1.00 94.38 77 GLU A O 1
ATOM 644 N N . VAL A 1 78 ? 4.078 -1.372 7.519 1.00 92.75 78 VAL A N 1
ATOM 645 C CA . VAL A 1 78 ? 4.365 -0.154 8.287 1.00 92.75 78 VAL A CA 1
ATOM 646 C C . VAL A 1 78 ? 4.797 -0.509 9.706 1.00 92.75 78 VAL A C 1
ATOM 6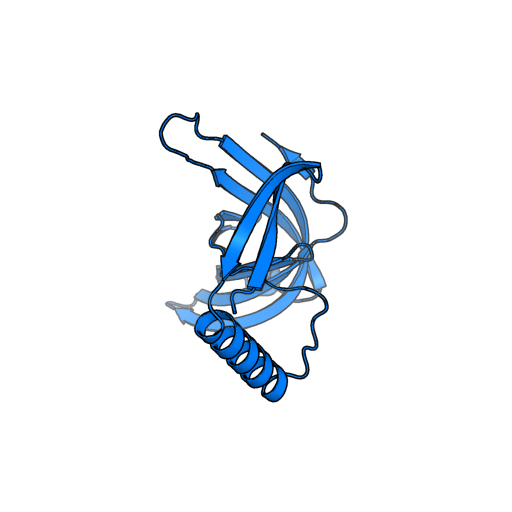48 O O . VAL A 1 78 ? 4.309 -1.476 10.286 1.00 92.75 78 VAL A O 1
ATOM 651 N N . THR A 1 79 ? 5.703 0.281 10.276 1.00 92.25 79 THR A N 1
ATOM 652 C CA . THR A 1 79 ? 6.084 0.195 11.690 1.00 92.25 79 THR A CA 1
ATOM 653 C C . THR A 1 79 ? 5.520 1.410 12.415 1.00 92.25 79 THR A C 1
ATOM 655 O O . THR A 1 79 ? 5.896 2.535 12.102 1.00 92.25 79 THR A O 1
ATOM 658 N N . THR A 1 80 ? 4.609 1.205 13.367 1.00 90.06 80 THR A N 1
ATOM 659 C CA . THR A 1 80 ? 3.893 2.294 14.051 1.00 90.06 80 THR A CA 1
ATOM 660 C C . THR A 1 80 ? 3.614 1.974 15.521 1.00 90.06 80 THR A C 1
ATOM 662 O O . THR A 1 80 ? 3.554 0.811 15.920 1.00 90.06 80 THR A O 1
ATOM 665 N N . LYS A 1 81 ? 3.436 3.015 16.340 1.00 89.56 81 LYS A N 1
ATOM 666 C CA . LYS A 1 81 ? 2.846 2.914 17.687 1.00 89.56 81 LYS A CA 1
ATOM 667 C C . LYS A 1 81 ? 1.321 3.067 17.654 1.00 89.56 81 LYS A C 1
ATOM 669 O O . LYS A 1 81 ? 0.630 2.505 18.500 1.00 89.56 81 LYS A O 1
ATOM 674 N N . ASP A 1 82 ? 0.795 3.743 16.636 1.00 86.88 82 ASP A N 1
ATOM 675 C CA . ASP A 1 82 ? -0.616 4.102 16.511 1.00 86.88 82 ASP A CA 1
ATOM 676 C C . ASP A 1 82 ? -1.376 3.096 15.643 1.00 86.88 82 ASP A C 1
ATOM 678 O O . ASP A 1 82 ? -1.835 3.386 14.540 1.00 86.88 82 ASP A O 1
ATOM 682 N N . ILE A 1 83 ? -1.544 1.878 16.164 1.00 87.44 83 ILE A N 1
ATOM 683 C CA . ILE A 1 83 ? -2.247 0.774 15.478 1.00 87.44 83 ILE A CA 1
ATOM 684 C C . ILE A 1 83 ? -3.672 1.190 15.070 1.00 87.44 83 ILE A C 1
ATOM 686 O O . ILE A 1 83 ? -4.174 0.773 14.031 1.00 87.44 83 ILE A O 1
ATOM 690 N N . LYS A 1 84 ? -4.309 2.071 15.857 1.00 88.62 84 LYS A N 1
ATOM 691 C CA . LYS A 1 84 ? -5.662 2.588 15.599 1.00 88.62 84 LYS A CA 1
ATOM 692 C C . LYS A 1 84 ? -5.779 3.366 14.282 1.00 88.62 84 LYS A C 1
ATOM 694 O O . LYS A 1 84 ? -6.878 3.451 13.733 1.00 88.62 84 LYS A O 1
ATOM 699 N N . ASN A 1 85 ? -4.684 3.934 13.769 1.00 88.50 85 ASN A N 1
ATOM 700 C CA . ASN A 1 85 ? -4.670 4.593 12.456 1.00 88.50 85 ASN A CA 1
ATOM 701 C C . ASN A 1 85 ? -4.791 3.606 11.302 1.00 88.50 85 ASN A C 1
ATOM 703 O O . ASN A 1 85 ? -5.200 3.997 10.213 1.00 88.50 85 ASN A O 1
ATOM 707 N N . TYR A 1 86 ? -4.529 2.330 11.572 1.00 91.12 86 TYR A N 1
ATOM 708 C CA . TYR A 1 86 ? -4.576 1.278 10.578 1.00 91.12 86 TYR A CA 1
ATOM 709 C C . TYR A 1 86 ? -5.768 0.337 10.748 1.00 91.12 86 TYR A C 1
ATOM 711 O O . TYR A 1 86 ? -5.825 -0.653 10.045 1.00 91.12 86 TYR A O 1
ATOM 719 N N . SER A 1 87 ? -6.727 0.604 11.639 1.00 91.12 87 SER A N 1
ATOM 720 C CA . SER A 1 87 ? -7.864 -0.301 11.859 1.00 91.12 87 SER A CA 1
ATOM 721 C C . SER A 1 87 ? -8.679 -0.571 10.580 1.00 91.12 87 SER A C 1
ATOM 723 O O . SER A 1 87 ? -8.896 0.359 9.798 1.00 91.12 87 SER A O 1
ATOM 725 N N . PRO A 1 88 ? -9.199 -1.801 10.386 1.00 94.25 88 PRO A N 1
ATOM 726 C CA . PRO A 1 88 ? -10.118 -2.094 9.290 1.00 94.25 88 PRO A CA 1
ATOM 727 C C . PRO A 1 88 ? -11.329 -1.148 9.258 1.00 94.25 88 PRO A C 1
ATOM 729 O O . PRO A 1 88 ? -11.826 -0.743 10.310 1.00 94.25 88 PRO A O 1
ATOM 732 N N . GLY A 1 89 ? -11.793 -0.800 8.057 1.00 91.06 89 GLY A N 1
ATOM 733 C CA . GLY A 1 89 ? -12.876 0.161 7.818 1.00 91.06 89 GLY A CA 1
ATOM 734 C C . GLY A 1 89 ? -12.430 1.625 7.789 1.00 91.06 89 GLY A C 1
ATOM 735 O O . GLY A 1 89 ? -13.215 2.514 7.467 1.00 91.06 89 GLY A O 1
ATOM 736 N N . ARG A 1 90 ? -11.169 1.914 8.129 1.00 90.38 90 ARG A N 1
ATOM 737 C CA . ARG A 1 90 ? -10.650 3.282 8.101 1.00 90.38 90 ARG A CA 1
ATOM 738 C C . ARG A 1 90 ? -10.256 3.673 6.683 1.00 90.38 90 ARG A C 1
ATOM 740 O O . ARG A 1 90 ? -9.487 2.968 6.033 1.00 90.38 90 ARG A O 1
ATOM 747 N N . VAL A 1 91 ? -10.746 4.826 6.240 1.00 91.12 91 VAL A N 1
ATOM 748 C CA . VAL A 1 91 ? -10.344 5.444 4.975 1.00 91.12 91 VAL A CA 1
ATOM 749 C C . VAL A 1 91 ? -9.134 6.337 5.221 1.00 91.12 91 VAL A C 1
ATOM 751 O O . VAL A 1 91 ? -9.146 7.170 6.129 1.00 91.12 91 VAL A O 1
ATOM 754 N N . ILE A 1 92 ? -8.087 6.155 4.422 1.00 88.69 92 ILE A N 1
ATOM 755 C CA . ILE A 1 92 ? -6.868 6.961 4.479 1.00 88.69 92 ILE A CA 1
ATOM 756 C C . ILE A 1 92 ? -6.516 7.497 3.095 1.00 88.69 92 ILE A C 1
ATOM 758 O O . ILE A 1 92 ? -6.792 6.865 2.076 1.00 88.69 92 ILE A O 1
ATOM 762 N N . MET A 1 93 ? -5.886 8.667 3.071 1.00 89.31 93 MET A N 1
ATOM 763 C CA . MET A 1 93 ? -5.292 9.213 1.858 1.00 89.31 93 MET A CA 1
ATOM 764 C C . MET A 1 93 ? -3.973 8.495 1.564 1.00 89.31 93 MET A C 1
ATOM 766 O O . MET A 1 93 ? -3.175 8.242 2.473 1.00 89.31 93 MET A O 1
ATOM 770 N N . ILE A 1 94 ? -3.744 8.197 0.292 1.00 88.44 94 ILE A N 1
ATOM 771 C CA . ILE A 1 94 ? -2.527 7.573 -0.208 1.00 88.44 94 ILE A CA 1
ATOM 772 C C . ILE A 1 94 ? -1.969 8.357 -1.392 1.00 88.44 94 ILE A C 1
ATOM 774 O O . ILE A 1 94 ? -2.711 8.950 -2.175 1.00 88.44 94 ILE A O 1
ATOM 778 N N . GLN A 1 95 ? -0.654 8.295 -1.556 1.00 90.25 95 GLN A N 1
ATOM 779 C CA . GLN A 1 95 ? 0.038 8.715 -2.766 1.00 90.25 95 GLN A CA 1
ATOM 780 C C . GLN A 1 95 ? 1.059 7.646 -3.144 1.00 90.25 95 GLN A C 1
ATOM 782 O O . GLN A 1 95 ? 1.927 7.303 -2.349 1.00 90.25 95 GLN A O 1
ATOM 787 N N . ILE A 1 96 ? 0.967 7.117 -4.355 1.00 88.06 96 ILE A N 1
ATOM 788 C CA . ILE A 1 96 ? 1.865 6.108 -4.904 1.00 88.06 96 ILE A CA 1
ATOM 789 C C . ILE A 1 96 ? 2.744 6.785 -5.950 1.00 88.06 96 ILE A C 1
ATOM 791 O O . ILE A 1 96 ? 2.240 7.413 -6.878 1.00 88.06 96 ILE A O 1
ATOM 795 N N . GLU A 1 97 ? 4.057 6.649 -5.814 1.00 86.19 97 GLU A N 1
ATOM 796 C CA . GLU A 1 97 ? 5.028 7.177 -6.769 1.00 86.19 97 GLU A CA 1
ATOM 797 C C . 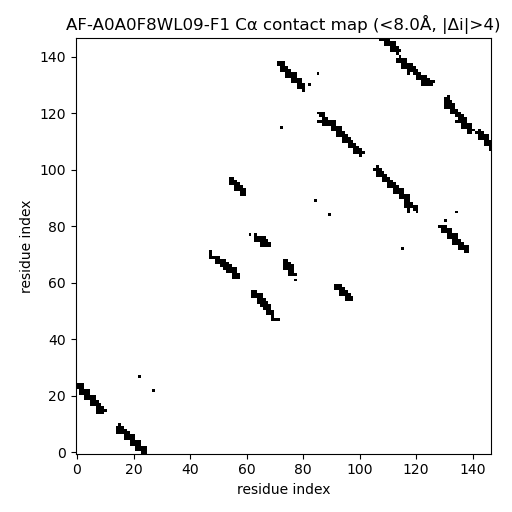GLU A 1 97 ? 5.630 6.027 -7.583 1.00 86.19 97 GLU A C 1
ATOM 799 O O . GLU A 1 97 ? 6.206 5.076 -7.042 1.00 86.19 97 GLU A O 1
ATOM 804 N N . ALA A 1 98 ? 5.498 6.132 -8.904 1.00 82.69 98 ALA A N 1
ATOM 805 C CA . ALA A 1 98 ? 6.142 5.262 -9.870 1.00 82.69 98 ALA A CA 1
ATOM 806 C C . ALA A 1 98 ? 7.206 6.053 -10.634 1.00 82.69 98 ALA A C 1
ATOM 808 O O . ALA A 1 98 ? 6.933 7.106 -11.211 1.00 82.69 98 ALA A O 1
ATOM 809 N N . ILE A 1 99 ? 8.428 5.525 -10.650 1.00 81.19 99 ILE A N 1
ATOM 810 C CA . ILE A 1 99 ? 9.547 6.102 -11.392 1.00 81.19 99 ILE A CA 1
ATOM 811 C C . ILE A 1 99 ? 9.862 5.164 -12.547 1.00 81.19 99 ILE A C 1
ATOM 813 O O . ILE A 1 99 ? 10.246 4.012 -12.340 1.00 81.19 99 ILE A O 1
ATOM 817 N N . TYR A 1 100 ? 9.715 5.670 -13.764 1.00 77.44 100 TYR A N 1
ATOM 818 C CA . TYR A 1 100 ? 10.142 4.982 -14.967 1.00 77.44 100 TYR A CA 1
ATOM 819 C C . TYR A 1 100 ? 11.446 5.601 -15.457 1.00 77.44 100 TYR A C 1
ATOM 821 O O . TYR A 1 100 ? 11.503 6.778 -15.818 1.00 77.44 100 TYR A O 1
ATOM 829 N N . SER A 1 101 ? 12.502 4.793 -15.477 1.00 77.94 101 SER A N 1
ATOM 830 C CA . SER A 1 101 ? 13.773 5.152 -16.089 1.00 77.94 101 SER A CA 1
ATOM 831 C C . SER A 1 101 ? 14.130 4.126 -17.155 1.00 77.94 101 SER A C 1
ATOM 833 O O . SER A 1 101 ? 14.073 2.913 -16.947 1.00 77.94 101 SER A O 1
ATOM 835 N N . LYS A 1 102 ? 14.498 4.629 -18.329 1.00 82.56 102 LYS A N 1
ATOM 836 C CA . LYS A 1 102 ? 15.089 3.842 -19.404 1.00 82.56 102 LYS A CA 1
ATOM 837 C C . LYS A 1 102 ? 16.343 4.583 -19.863 1.00 82.56 102 LYS A C 1
ATOM 839 O O . LYS A 1 102 ? 16.288 5.810 -19.951 1.00 82.56 102 LYS A O 1
ATOM 844 N N . PRO A 1 103 ? 17.456 3.885 -20.148 1.00 77.06 103 PRO A N 1
ATOM 845 C CA . PRO A 1 103 ? 18.606 4.517 -20.783 1.00 77.06 103 PRO A CA 1
ATOM 846 C C . PRO A 1 103 ? 18.153 5.291 -22.026 1.00 77.06 103 PRO A C 1
ATOM 848 O O . PRO A 1 103 ? 17.296 4.800 -22.760 1.00 77.06 103 PRO A O 1
ATOM 851 N N . GLU A 1 104 ? 18.700 6.492 -22.221 1.00 84.31 104 GLU A N 1
ATOM 852 C CA . GLU A 1 104 ? 18.397 7.398 -23.346 1.00 84.31 104 GLU A CA 1
ATOM 853 C C . GLU A 1 104 ? 17.016 8.083 -23.313 1.00 84.31 104 GLU A C 1
ATOM 855 O O . GLU A 1 104 ? 16.727 8.891 -24.193 1.00 84.31 104 GLU A O 1
ATOM 860 N N . LEU A 1 105 ? 16.180 7.839 -22.294 1.00 77.06 105 LEU A N 1
ATOM 861 C CA . LEU A 1 105 ? 14.934 8.584 -22.077 1.00 77.06 105 LEU A CA 1
ATOM 862 C C . LEU A 1 105 ? 14.996 9.426 -20.794 1.00 77.06 105 LEU A C 1
ATOM 864 O O . LEU A 1 105 ? 15.636 9.018 -19.819 1.00 77.06 105 LEU A O 1
ATOM 868 N N . PRO A 1 106 ? 14.297 10.577 -20.750 1.00 79.88 106 PRO A N 1
ATOM 869 C CA . PRO A 1 106 ? 14.081 11.304 -19.508 1.00 79.88 106 PRO A CA 1
ATOM 870 C C . PRO A 1 106 ? 13.440 10.403 -18.450 1.00 79.88 106 PRO A C 1
ATOM 872 O O . PRO A 1 106 ? 12.592 9.563 -18.759 1.00 79.88 106 PRO A O 1
ATOM 875 N N . VAL A 1 107 ? 13.828 10.600 -17.191 1.00 82.38 107 VAL A N 1
ATOM 876 C CA . VAL A 1 107 ? 13.152 9.953 -16.063 1.00 82.38 107 VAL A CA 1
ATOM 877 C C . VAL A 1 107 ? 11.735 10.506 -15.980 1.00 82.38 107 VAL A C 1
ATOM 879 O O . VAL A 1 107 ? 11.551 11.711 -15.831 1.00 82.38 107 VAL A O 1
ATOM 882 N N . ILE A 1 108 ? 10.745 9.621 -16.056 1.00 78.06 108 ILE A N 1
ATOM 883 C CA . ILE A 1 108 ? 9.337 9.978 -15.901 1.00 78.06 108 ILE A CA 1
ATOM 884 C C . ILE A 1 108 ? 8.926 9.598 -14.485 1.00 78.06 108 ILE A C 1
ATOM 886 O O . ILE A 1 108 ? 9.067 8.442 -14.077 1.00 78.06 108 ILE A O 1
ATOM 890 N N . ARG A 1 109 ? 8.415 10.576 -13.740 1.00 81.00 109 ARG A N 1
ATOM 891 C CA . ARG A 1 109 ? 7.748 10.342 -12.462 1.00 81.00 109 ARG A CA 1
ATOM 892 C C . ARG A 1 109 ? 6.249 10.415 -12.689 1.00 81.00 109 ARG A C 1
ATOM 894 O O . ARG A 1 109 ? 5.771 11.291 -13.397 1.00 81.00 109 ARG A O 1
ATOM 901 N N . VAL A 1 110 ? 5.531 9.455 -12.129 1.00 80.50 110 VAL A N 1
ATOM 902 C CA . VAL A 1 110 ? 4.071 9.440 -12.123 1.00 80.50 110 VAL A CA 1
ATOM 903 C C . VAL A 1 110 ? 3.637 9.291 -10.680 1.00 80.50 110 VAL A C 1
ATOM 905 O O . VAL A 1 110 ? 4.026 8.337 -10.002 1.00 80.50 110 VAL A O 1
ATOM 908 N N . CYS A 1 111 ? 2.834 10.240 -10.218 1.00 83.44 111 CYS A N 1
ATOM 909 C CA . CYS A 1 111 ? 2.231 10.214 -8.898 1.00 83.44 111 CYS A CA 1
ATOM 910 C C . CYS A 1 111 ? 0.755 9.873 -9.046 1.00 83.44 111 CYS A C 1
ATOM 912 O O . CYS A 1 111 ? 0.047 10.479 -9.842 1.00 83.44 111 CYS A O 1
ATOM 914 N N . ILE A 1 112 ? 0.286 8.913 -8.265 1.00 84.81 112 ILE A N 1
ATOM 915 C CA . ILE A 1 112 ? -1.120 8.534 -8.207 1.00 84.81 112 ILE A CA 1
ATOM 916 C C . ILE A 1 112 ? -1.589 8.817 -6.789 1.00 84.81 112 ILE A C 1
ATOM 918 O O . ILE A 1 112 ? -1.002 8.272 -5.859 1.00 84.81 112 ILE A O 1
ATOM 922 N N . ALA A 1 113 ? -2.603 9.653 -6.597 1.00 87.12 113 ALA A N 1
ATOM 923 C CA . ALA A 1 113 ? -3.121 9.951 -5.264 1.00 87.12 113 ALA A CA 1
ATOM 924 C C . ALA A 1 113 ? -4.628 9.74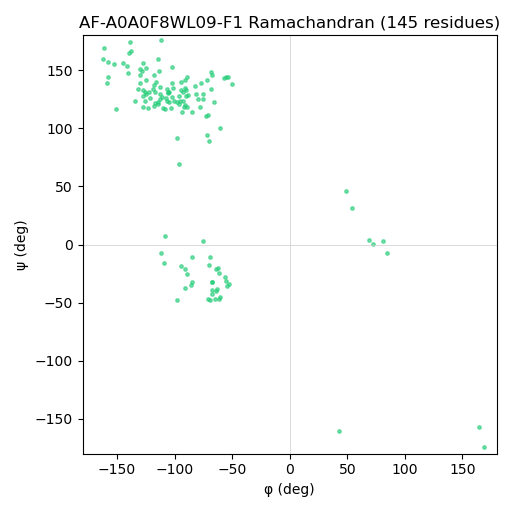4 -5.181 1.00 87.12 113 ALA A C 1
ATOM 926 O O . ALA A 1 113 ? -5.344 9.766 -6.178 1.00 87.12 113 ALA A O 1
ATOM 927 N N . GLY A 1 114 ? -5.104 9.513 -3.969 1.00 86.00 114 GLY A N 1
ATOM 928 C CA . GLY A 1 114 ? -6.518 9.336 -3.700 1.00 86.00 114 GLY A CA 1
ATOM 929 C C . GLY A 1 114 ? -6.721 8.719 -2.335 1.00 86.00 114 GLY A C 1
ATOM 930 O O . GLY A 1 114 ? -5.859 8.806 -1.460 1.00 86.00 114 GLY A O 1
ATOM 931 N N . PHE A 1 115 ? -7.865 8.080 -2.161 1.00 88.12 115 PHE A N 1
ATOM 932 C CA . PHE A 1 115 ? -8.243 7.473 -0.899 1.00 88.12 115 PHE A CA 1
ATOM 933 C C . PHE A 1 115 ? -8.323 5.955 -1.036 1.00 88.12 115 PHE A C 1
ATOM 935 O O . PHE A 1 115 ? -8.462 5.400 -2.129 1.00 88.12 115 PHE A O 1
ATOM 942 N N . GLY A 1 116 ? -8.238 5.269 0.093 1.00 88.44 116 GLY A N 1
ATOM 943 C CA . GLY A 1 116 ? -8.631 3.878 0.161 1.00 88.44 116 GLY A CA 1
ATOM 944 C C . GLY A 1 116 ? -8.964 3.427 1.564 1.00 88.44 116 GLY A C 1
ATOM 945 O O . GLY A 1 116 ? -8.543 4.024 2.554 1.00 88.44 116 GLY A O 1
ATOM 946 N N . GLU A 1 117 ? -9.752 2.367 1.623 1.00 93.69 117 GLU A N 1
ATOM 947 C CA . GLU A 1 117 ? -10.231 1.759 2.850 1.00 93.69 117 GLU A CA 1
ATOM 948 C C . GLU A 1 117 ? -9.316 0.607 3.251 1.00 93.69 117 GLU A C 1
ATOM 950 O O . GLU A 1 117 ? -8.964 -0.263 2.446 1.00 93.69 117 GLU A O 1
ATOM 955 N N . ILE A 1 118 ? -8.932 0.575 4.521 1.00 93.81 118 ILE A N 1
ATOM 956 C CA . ILE A 1 118 ? -8.191 -0.551 5.067 1.00 93.81 118 ILE A CA 1
ATOM 957 C C . ILE A 1 118 ? -9.147 -1.730 5.213 1.00 93.81 118 ILE A C 1
ATOM 959 O O . ILE A 1 118 ? -10.023 -1.742 6.072 1.00 93.81 118 ILE A O 1
ATOM 963 N N . VAL A 1 119 ? -8.949 -2.756 4.393 1.00 94.88 119 VAL A N 1
ATOM 964 C CA . VAL A 1 119 ? -9.790 -3.962 4.392 1.00 94.88 119 VAL A CA 1
ATOM 965 C C . VAL A 1 119 ? -9.211 -5.074 5.260 1.00 94.88 119 VAL A C 1
ATOM 967 O O . VAL A 1 119 ? -9.916 -6.013 5.628 1.00 94.88 119 VAL A O 1
ATOM 970 N N . ARG A 1 120 ? -7.911 -5.007 5.579 1.00 94.94 120 ARG A N 1
ATOM 971 C CA . ARG A 1 120 ? -7.247 -5.994 6.435 1.00 94.94 120 ARG A CA 1
ATOM 972 C C . ARG A 1 120 ? -5.977 -5.441 7.064 1.00 94.94 120 ARG A C 1
ATOM 974 O O . ARG A 1 120 ? -5.206 -4.750 6.400 1.00 94.94 120 ARG A O 1
ATOM 981 N N . VAL A 1 121 ? -5.725 -5.861 8.300 1.00 94.56 121 VAL A N 1
ATOM 982 C CA . VAL A 1 121 ? -4.459 -5.653 9.004 1.00 94.56 121 VAL A CA 1
ATOM 983 C C . VAL A 1 121 ? -3.952 -6.987 9.514 1.00 94.56 121 VAL A C 1
ATOM 985 O O . VAL A 1 121 ? -4.706 -7.744 10.120 1.00 94.56 121 VAL A O 1
ATOM 988 N N . ASP A 1 122 ? -2.676 -7.246 9.285 1.00 93.62 122 ASP A N 1
ATOM 989 C CA . ASP A 1 122 ? -1.957 -8.411 9.770 1.00 93.62 122 ASP A CA 1
ATOM 990 C C . ASP A 1 122 ? -0.883 -7.914 10.761 1.00 93.62 122 ASP A C 1
ATOM 992 O O . ASP A 1 122 ? -0.058 -7.073 10.405 1.00 93.62 122 ASP A O 1
ATOM 996 N N . GLU A 1 123 ? -0.873 -8.380 12.013 1.00 92.12 123 GLU A N 1
ATOM 997 C CA . GLU A 1 123 ? 0.236 -8.085 12.935 1.00 92.12 123 GLU A CA 1
ATOM 998 C C . GLU A 1 123 ? 1.421 -8.993 12.589 1.00 92.12 123 GLU A C 1
ATOM 1000 O O . GLU A 1 123 ? 1.304 -10.217 12.623 1.00 92.12 123 GLU A O 1
ATOM 1005 N N . ILE A 1 124 ? 2.547 -8.394 12.200 1.00 93.44 124 ILE A N 1
ATOM 1006 C CA . ILE A 1 124 ? 3.721 -9.125 11.712 1.00 93.44 124 ILE A CA 1
ATOM 1007 C C . ILE A 1 124 ? 4.741 -9.311 12.832 1.00 93.44 124 ILE A C 1
ATOM 1009 O O . ILE A 1 124 ? 5.280 -10.402 12.985 1.00 93.44 124 ILE A O 1
ATOM 1013 N N . ASP A 1 125 ? 5.046 -8.240 13.572 1.00 93.31 125 ASP A N 1
ATOM 1014 C CA . ASP A 1 125 ? 6.095 -8.253 14.597 1.00 93.31 125 ASP A CA 1
ATOM 1015 C C . ASP A 1 125 ? 5.948 -7.092 15.599 1.00 93.31 125 ASP A C 1
ATOM 1017 O O . ASP A 1 125 ? 5.183 -6.149 15.380 1.00 93.31 125 ASP A O 1
ATOM 1021 N N . THR A 1 126 ? 6.711 -7.129 16.692 1.00 91.38 126 THR A N 1
ATOM 1022 C CA . THR A 1 126 ? 6.859 -6.034 17.660 1.00 91.38 126 THR A CA 1
ATOM 1023 C C . THR A 1 126 ? 8.337 -5.718 17.892 1.00 91.38 126 THR A C 1
ATOM 1025 O O . THR A 1 126 ? 9.074 -6.541 18.423 1.00 91.38 126 THR A O 1
ATOM 1028 N N . ILE A 1 127 ? 8.765 -4.496 17.567 1.00 86.06 127 ILE A N 1
ATOM 1029 C CA . ILE A 1 127 ? 10.159 -4.041 17.689 1.00 86.06 127 ILE A CA 1
ATOM 1030 C C . ILE A 1 127 ? 10.195 -2.800 18.584 1.00 86.06 127 ILE A C 1
ATOM 1032 O O . ILE A 1 127 ? 9.624 -1.773 18.228 1.00 86.06 127 ILE A O 1
ATOM 1036 N N . ASN A 1 128 ? 10.867 -2.858 19.739 1.00 83.19 128 ASN A N 1
ATOM 1037 C CA . ASN A 1 128 ? 11.040 -1.716 20.657 1.00 83.19 128 ASN A CA 1
ATOM 1038 C C . ASN A 1 128 ? 9.730 -0.957 20.972 1.00 83.19 128 ASN A C 1
ATOM 1040 O O . ASN A 1 128 ? 9.683 0.272 20.925 1.00 83.19 128 ASN A O 1
ATOM 1044 N N . HIS A 1 129 ? 8.654 -1.694 21.271 1.00 86.56 129 HIS A N 1
ATOM 1045 C CA . HIS A 1 129 ? 7.288 -1.184 21.502 1.00 86.56 129 HIS A CA 1
ATOM 1046 C C . HIS A 1 129 ? 6.555 -0.615 20.273 1.00 86.56 129 HIS A C 1
ATOM 1048 O O . HIS A 1 129 ? 5.429 -0.141 20.408 1.00 86.56 129 HIS A O 1
ATOM 1054 N N . TYR A 1 130 ? 7.143 -0.682 19.081 1.00 90.00 130 TYR A N 1
ATOM 1055 C CA . TYR A 1 130 ? 6.450 -0.423 17.821 1.00 90.00 130 TYR A CA 1
ATOM 105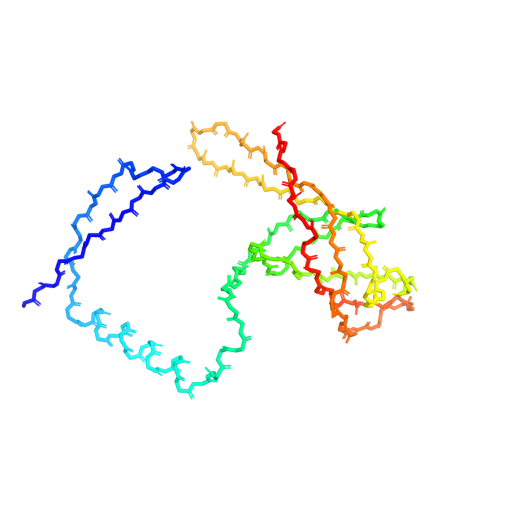6 C C . TYR A 1 130 ? 5.887 -1.729 17.269 1.00 90.00 130 TYR A C 1
ATOM 1058 O O . TYR A 1 130 ? 6.542 -2.769 17.331 1.00 90.00 130 TYR A O 1
ATOM 1066 N N . LYS A 1 131 ? 4.690 -1.677 16.690 1.00 91.69 131 LYS A N 1
ATOM 1067 C CA . LYS A 1 131 ? 4.110 -2.799 15.956 1.00 91.69 131 LYS A CA 1
ATOM 1068 C C . LYS A 1 131 ? 4.461 -2.682 14.485 1.00 91.69 131 LYS A C 1
ATOM 1070 O O . LYS A 1 131 ? 4.273 -1.627 13.879 1.00 91.69 131 LYS A O 1
ATOM 1075 N N . LYS A 1 132 ? 4.942 -3.778 13.909 1.00 94.00 132 LYS A N 1
ATOM 1076 C CA . LYS A 1 132 ? 5.049 -3.948 12.467 1.00 94.00 132 LYS A CA 1
ATOM 1077 C C . LYS A 1 132 ? 3.746 -4.557 11.964 1.00 94.00 132 LYS A C 1
ATOM 1079 O O . LYS A 1 132 ? 3.390 -5.668 12.349 1.00 94.00 132 LYS A O 1
ATOM 1084 N N . LEU A 1 133 ? 3.047 -3.828 11.107 1.00 94.75 133 LEU A N 1
ATOM 1085 C CA . LEU A 1 133 ? 1.743 -4.193 10.570 1.00 94.75 133 LEU A CA 1
ATOM 1086 C C . LEU A 1 133 ? 1.838 -4.397 9.060 1.00 94.75 133 LEU A C 1
ATOM 1088 O O . LEU A 1 133 ? 2.493 -3.627 8.360 1.00 94.75 133 LEU A O 1
ATOM 1092 N N . GLY A 1 134 ? 1.158 -5.418 8.563 1.00 95.19 134 GLY A N 1
ATOM 1093 C CA . GLY A 1 134 ? 0.818 -5.592 7.161 1.00 95.19 134 GLY A CA 1
ATOM 1094 C C . GLY A 1 134 ? -0.555 -5.000 6.898 1.00 95.19 134 GLY A C 1
ATOM 1095 O O . GLY A 1 134 ? -1.520 -5.385 7.547 1.00 95.19 134 GLY A O 1
ATOM 1096 N N . VAL A 1 135 ? -0.658 -4.068 5.961 1.00 95.06 135 VAL A N 1
ATOM 1097 C CA . VAL A 1 135 ? -1.892 -3.324 5.697 1.00 95.06 135 VAL A CA 1
ATOM 1098 C C . VAL A 1 135 ? -2.338 -3.627 4.278 1.00 95.06 135 V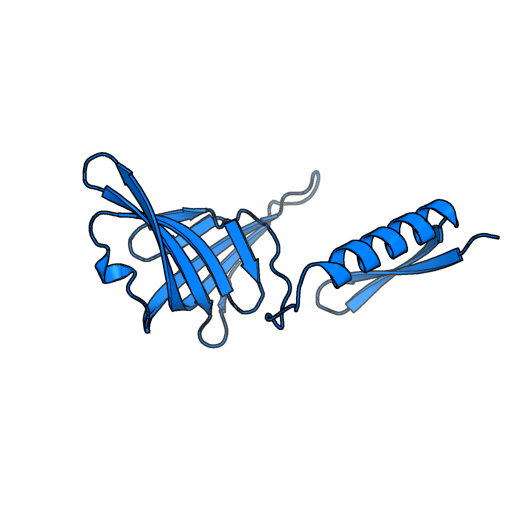AL A C 1
ATOM 1100 O O . VAL A 1 135 ? -1.608 -3.354 3.326 1.00 95.06 135 VAL A O 1
ATOM 1103 N N . ALA A 1 136 ? -3.530 -4.207 4.135 1.00 95.19 136 ALA A N 1
ATOM 1104 C CA . ALA A 1 136 ? -4.211 -4.325 2.855 1.00 95.19 136 ALA A CA 1
ATOM 1105 C C . ALA A 1 136 ? -5.232 -3.195 2.735 1.00 95.19 136 ALA A C 1
ATOM 1107 O O . ALA A 1 136 ? -6.145 -3.085 3.556 1.00 95.19 136 ALA A O 1
ATOM 1108 N N . LEU A 1 137 ? -5.086 -2.396 1.688 1.00 93.00 137 LEU A N 1
ATOM 1109 C CA . LEU A 1 137 ? -5.923 -1.243 1.415 1.00 93.00 137 LEU A CA 1
ATOM 1110 C C . LEU A 1 137 ? -6.577 -1.417 0.047 1.00 93.00 137 LEU A C 1
ATOM 1112 O O . LEU A 1 137 ? -5.887 -1.679 -0.939 1.00 93.00 137 LEU A O 1
ATOM 1116 N N . ALA A 1 138 ? -7.900 -1.317 0.006 1.00 92.00 138 ALA A N 1
ATOM 1117 C CA . ALA A 1 138 ? -8.663 -1.254 -1.232 1.00 92.00 138 ALA A CA 1
ATOM 1118 C C . ALA A 1 138 ? -8.801 0.213 -1.632 1.00 92.00 138 ALA A C 1
ATOM 1120 O O . ALA A 1 138 ? -9.098 1.054 -0.785 1.00 92.00 138 ALA A O 1
ATOM 1121 N N . PHE A 1 139 ? -8.553 0.541 -2.895 1.00 86.88 139 PHE A N 1
ATOM 1122 C CA . PHE A 1 139 ? -8.729 1.913 -3.357 1.00 86.88 139 PHE A CA 1
ATOM 1123 C C . PHE A 1 139 ? -10.216 2.264 -3.355 1.00 86.88 139 PHE A C 1
ATOM 1125 O O . PHE A 1 139 ? -11.051 1.478 -3.801 1.00 86.88 139 PHE A O 1
ATOM 1132 N N . SER A 1 140 ? -10.544 3.439 -2.831 1.00 74.56 140 SER A N 1
ATOM 1133 C CA . SER A 1 140 ? -11.889 3.996 -2.929 1.00 74.56 140 SER A CA 1
ATOM 1134 C C . SER A 1 140 ? -11.966 4.854 -4.187 1.00 74.56 140 SER A C 1
ATOM 1136 O O . SER A 1 140 ? -11.074 5.670 -4.400 1.00 74.56 140 SER A O 1
ATOM 1138 N N . GLU A 1 141 ? -13.033 4.703 -4.973 1.00 66.88 141 GLU A N 1
ATOM 1139 C CA . GLU A 1 141 ? -13.265 5.437 -6.229 1.00 66.88 141 GLU A CA 1
ATOM 1140 C C . GLU A 1 141 ? -12.016 5.584 -7.141 1.00 66.88 141 GLU A C 1
ATOM 1142 O O . GLU A 1 141 ? -11.077 4.786 -7.090 1.00 66.88 141 GLU A O 1
ATOM 1147 N N . LYS A 1 142 ? -12.032 6.554 -8.068 1.00 72.44 142 LYS A N 1
ATOM 1148 C CA . LYS A 1 142 ? -10.935 6.813 -9.010 1.00 72.44 142 LYS A CA 1
ATOM 1149 C C . LYS A 1 142 ? -9.771 7.506 -8.304 1.00 72.44 142 LYS A C 1
ATOM 1151 O O . LYS A 1 142 ? -9.933 8.593 -7.763 1.00 72.44 142 LYS A O 1
ATOM 1156 N N . LEU A 1 143 ? -8.583 6.919 -8.417 1.00 78.75 143 LEU A N 1
ATOM 1157 C CA . LEU A 1 143 ? -7.334 7.604 -8.099 1.00 78.75 143 LEU A CA 1
ATOM 1158 C C . LEU A 1 143 ? -7.012 8.658 -9.171 1.00 78.75 143 LEU A C 1
ATOM 1160 O O . LEU A 1 143 ? -7.207 8.422 -10.367 1.00 78.75 143 LEU A O 1
ATOM 1164 N N . GLU A 1 144 ? -6.484 9.799 -8.746 1.00 78.56 144 GLU A N 1
ATOM 1165 C CA . GLU A 1 144 ? -6.028 10.878 -9.618 1.00 78.56 144 GLU A CA 1
ATOM 1166 C C . GLU A 1 144 ? -4.559 10.685 -10.001 1.00 78.56 144 GLU A C 1
ATOM 1168 O O . GLU A 1 144 ? -3.746 10.220 -9.199 1.00 78.56 144 GLU A O 1
ATOM 1173 N N . VAL A 1 145 ? -4.216 11.044 -11.239 1.00 78.44 145 VAL A N 1
ATOM 1174 C CA . VAL A 1 145 ? -2.863 10.895 -11.790 1.00 78.44 145 VAL A CA 1
ATOM 1175 C C . VAL A 1 145 ? -2.246 12.269 -12.018 1.00 78.44 145 VAL A C 1
ATOM 1177 O O . VAL A 1 145 ? -2.833 13.116 -12.689 1.00 78.44 145 VAL A O 1
ATOM 1180 N N . TYR A 1 146 ? -1.028 12.444 -11.516 1.00 74.81 146 TYR A N 1
ATOM 1181 C CA . TYR A 1 146 ? -0.209 13.646 -11.627 1.00 74.81 146 TYR A CA 1
ATOM 1182 C C . TYR A 1 146 ? 1.161 13.293 -12.231 1.00 74.81 146 TYR A C 1
ATOM 1184 O O . TYR A 1 146 ? 1.647 12.165 -12.072 1.00 74.81 146 TYR A O 1
ATOM 1192 N N . PHE A 1 147 ? 1.778 14.262 -12.909 1.00 69.69 147 PHE A N 1
ATOM 1193 C CA . PHE A 1 147 ? 3.079 14.148 -13.579 1.00 69.69 147 PHE A CA 1
ATOM 1194 C C . PHE A 1 147 ? 4.084 15.134 -12.986 1.00 69.69 147 PHE A C 1
ATOM 1196 O O . PHE A 1 147 ? 3.645 16.245 -12.612 1.00 69.69 147 PHE A O 1
#

Organism: NCBI:txid412755

Radius of gyration: 19.94 Å; Cα contacts (8 Å, |Δi|>4): 273; chains: 1; bounding box: 32×42×57 Å

Foldseek 3Di:
DWDWDWDFDDDPRHGPDTDTDTHDPVRVVVVVVVVVVVVVPDPPPDPWDKDQDWWWKDWPVDIFTWRIDTPFWTKTKDWALPCVCQDFQDKTKMKTWDWDDDPPDDIDIKIWIDIWTFHDKDFDDADPNITIIITITTGDPDIDMDD